Protein AF-A0A920HIW0-F1 (afdb_monomer_lite)

Secondary structure (DSSP, 8-state):
---TT-EEE-S--SS---SEEEEEE--SS-TT--EEEE-SSPP-TTS--EEEEEEEESSTT-EEEEEEEESSPTT----EEEEEEE---SSEEEEEEEE-TTS---TT--EEEEEEEESTTS---SSGGGEEEEEEEEE-

Foldseek 3Di:
DDAQPDWDADPDCVVPPDRTWGKDFFAFDALQDKDKDFAPAFDPCVPFQKKKKKKFAQDFFKKKKKWWWFPDDPPPTDWIWIFIWTGHDHRDIDIIMTGRVVTDGDPPGRGGMIIIDTNRNGHGHRDSNRMMIIDDTDGD

Sequence (140 aa):
MVESRRKFDNPDKNGNSSDKVLKLVKDAGQTWGGHKLTYTDVYDMSKEGKLRLKIWSPRAGLKLTAKFENDVPWPGVKGTAEVIGTTTKASEWEEMVLDFSEVVFEAGNNWTNLVLFIDNGTMGDGSSNFTVYLDDIVQF

Structure (mmCIF, N/CA/C/O backbone):
data_AF-A0A920HIW0-F1
#
_entry.id   AF-A0A920HIW0-F1
#
loop_
_atom_site.group_PDB
_atom_site.id
_atom_site.type_symbol
_atom_site.label_atom_id
_atom_site.label_alt_id
_atom_site.label_comp_id
_atom_site.label_asym_id
_atom_site.label_entity_id
_atom_site.label_seq_id
_atom_site.pdbx_PDB_ins_code
_atom_site.Cartn_x
_atom_site.Cartn_y
_atom_site.Cartn_z
_atom_site.occupancy
_atom_site.B_iso_or_equiv
_atom_site.auth_seq_id
_atom_site.auth_comp_id
_atom_site.auth_asym_id
_atom_site.auth_atom_id
_atom_site.pdbx_PDB_model_num
ATOM 1 N N . MET A 1 1 ? 3.935 -16.789 -4.907 1.00 34.84 1 MET A N 1
ATOM 2 C CA . MET A 1 1 ? 3.472 -15.385 -4.882 1.00 34.84 1 MET A CA 1
ATOM 3 C C . MET A 1 1 ? 1.976 -15.407 -5.114 1.00 34.84 1 MET A C 1
ATOM 5 O O . MET A 1 1 ? 1.559 -15.990 -6.103 1.00 34.84 1 MET A O 1
ATOM 9 N N . VAL A 1 2 ? 1.181 -14.901 -4.174 1.00 32.12 2 VAL A N 1
ATOM 10 C CA . VAL A 1 2 ? -0.283 -14.907 -4.291 1.00 32.12 2 VAL A CA 1
ATOM 11 C C . VAL A 1 2 ? -0.685 -13.831 -5.297 1.00 32.12 2 VAL A C 1
ATOM 13 O O . VAL A 1 2 ? -0.334 -12.667 -5.119 1.00 32.12 2 VAL A O 1
ATOM 16 N N . GLU A 1 3 ? -1.372 -14.228 -6.367 1.00 39.00 3 GLU A N 1
ATOM 17 C CA . GLU A 1 3 ? -1.980 -13.315 -7.334 1.00 39.00 3 GLU A CA 1
ATOM 18 C C . GLU A 1 3 ? -2.981 -12.405 -6.613 1.00 39.00 3 GLU A C 1
ATOM 20 O O . GLU A 1 3 ? -4.018 -12.829 -6.104 1.00 39.00 3 GLU A O 1
ATOM 25 N N . SER A 1 4 ? -2.659 -11.124 -6.548 1.00 51.88 4 SER A N 1
ATOM 26 C CA . SER A 1 4 ? -3.340 -10.102 -5.753 1.00 51.88 4 SER A CA 1
ATOM 27 C C . SER A 1 4 ? -4.622 -9.549 -6.389 1.00 51.88 4 SER A C 1
ATOM 29 O O . SER A 1 4 ? -5.081 -8.464 -6.046 1.00 51.88 4 SER A O 1
ATOM 31 N N . ARG A 1 5 ? -5.264 -10.307 -7.286 1.00 57.09 5 ARG A N 1
ATOM 32 C CA . ARG A 1 5 ? -6.546 -9.910 -7.901 1.00 57.09 5 ARG A CA 1
ATOM 33 C C . ARG A 1 5 ? -7.773 -10.281 -7.063 1.00 57.09 5 ARG A C 1
ATOM 35 O O . ARG A 1 5 ? -8.896 -9.962 -7.451 1.00 57.09 5 ARG A O 1
ATOM 42 N N . ARG A 1 6 ? -7.603 -10.955 -5.920 1.00 69.94 6 ARG A N 1
ATOM 43 C CA . ARG A 1 6 ? -8.731 -11.349 -5.067 1.00 69.94 6 ARG A CA 1
ATOM 44 C C . ARG A 1 6 ? -9.192 -10.169 -4.210 1.00 69.94 6 ARG A C 1
ATOM 46 O O . ARG A 1 6 ? -8.523 -9.801 -3.249 1.00 69.94 6 ARG A O 1
ATOM 53 N N . LYS A 1 7 ? -10.355 -9.608 -4.548 1.00 82.69 7 LYS A N 1
ATOM 54 C CA . LYS A 1 7 ? -11.063 -8.657 -3.682 1.00 82.69 7 LYS A CA 1
ATOM 55 C C . LYS A 1 7 ? -11.902 -9.398 -2.630 1.00 82.69 7 LYS A C 1
ATOM 57 O O . LYS A 1 7 ? -12.449 -10.467 -2.905 1.00 82.69 7 LYS A O 1
ATOM 62 N N . PHE A 1 8 ? -12.007 -8.822 -1.439 1.00 93.25 8 PHE A N 1
ATOM 63 C CA . PHE A 1 8 ? -12.746 -9.333 -0.280 1.00 93.25 8 PHE A CA 1
ATOM 64 C C . PHE A 1 8 ? -13.863 -8.365 0.099 1.00 93.25 8 PHE A C 1
ATOM 66 O O . PHE A 1 8 ? -13.799 -7.205 -0.291 1.00 93.25 8 PHE A O 1
ATOM 73 N N . ASP A 1 9 ? -14.878 -8.827 0.833 1.00 96.81 9 ASP A N 1
ATOM 74 C CA . ASP A 1 9 ? -15.889 -7.924 1.397 1.00 96.81 9 ASP A CA 1
ATOM 75 C C . ASP A 1 9 ? -15.232 -6.827 2.228 1.00 96.81 9 ASP A C 1
ATOM 77 O O . ASP A 1 9 ? -14.324 -7.097 3.019 1.00 96.81 9 ASP A O 1
ATOM 81 N N . ASN A 1 10 ? -15.682 -5.594 2.014 1.00 97.06 10 ASN A N 1
ATOM 82 C CA . ASN A 1 10 ? -15.228 -4.459 2.793 1.00 97.06 10 ASN A CA 1
ATOM 83 C C . ASN A 1 10 ? -15.624 -4.654 4.268 1.00 97.06 10 ASN A C 1
ATOM 85 O O . ASN A 1 10 ? -16.822 -4.754 4.552 1.00 97.06 10 ASN A O 1
ATOM 89 N N . PRO A 1 11 ? -14.655 -4.726 5.202 1.00 95.62 11 PRO A N 1
ATOM 90 C CA . PRO A 1 11 ? -14.947 -4.952 6.616 1.00 95.62 11 PRO A CA 1
ATOM 91 C C . PRO A 1 11 ? -15.640 -3.759 7.282 1.00 95.62 11 PRO A C 1
ATOM 93 O O . PRO A 1 11 ? -16.267 -3.934 8.323 1.00 95.62 11 PRO A O 1
ATOM 96 N N . ASP A 1 12 ? -15.524 -2.563 6.702 1.00 97.38 12 ASP A N 1
ATOM 97 C CA . ASP A 1 12 ? -16.057 -1.332 7.269 1.00 97.38 12 ASP A CA 1
ATOM 98 C C . ASP A 1 12 ? -16.449 -0.362 6.153 1.00 97.38 12 ASP A C 1
ATOM 100 O O . ASP A 1 12 ? -15.604 0.131 5.410 1.00 97.38 12 ASP A O 1
ATOM 104 N N . LYS A 1 13 ? -17.744 -0.070 6.024 1.00 97.00 13 LYS A N 1
ATOM 105 C CA . LYS A 1 13 ? -18.238 0.849 4.989 1.00 97.00 13 LYS A CA 1
ATOM 106 C C . LYS A 1 13 ? -18.214 2.324 5.400 1.00 97.00 13 LYS A C 1
ATOM 108 O O . LYS A 1 13 ? -18.606 3.186 4.612 1.00 97.00 13 LYS A O 1
ATOM 113 N N . ASN A 1 14 ? -17.756 2.638 6.611 1.00 96.69 14 ASN A N 1
ATOM 114 C CA . ASN A 1 14 ? -17.624 4.014 7.073 1.00 96.69 14 ASN A CA 1
ATOM 115 C C . ASN A 1 14 ? -16.325 4.619 6.525 1.00 96.69 14 ASN A C 1
ATOM 117 O O . ASN A 1 14 ? -15.234 4.127 6.786 1.00 96.69 14 ASN A O 1
ATOM 121 N N . GLY A 1 15 ? -16.425 5.682 5.725 1.00 94.25 15 GLY A N 1
ATOM 122 C CA . GLY A 1 15 ? -15.263 6.314 5.080 1.00 94.25 15 GLY A CA 1
ATOM 123 C C . GLY A 1 15 ? -14.809 5.650 3.771 1.00 94.25 15 GLY A C 1
ATOM 124 O O . GLY A 1 15 ? -14.136 6.299 2.970 1.00 94.25 15 GLY A O 1
ATOM 125 N N . ASN A 1 16 ? -15.248 4.420 3.483 1.00 97.44 16 ASN A N 1
ATOM 126 C CA . ASN A 1 16 ? -15.134 3.804 2.162 1.00 97.44 16 ASN A CA 1
ATOM 127 C C . ASN A 1 16 ? -16.379 2.966 1.829 1.00 97.44 16 ASN A C 1
ATOM 129 O O . ASN A 1 16 ? -16.580 1.90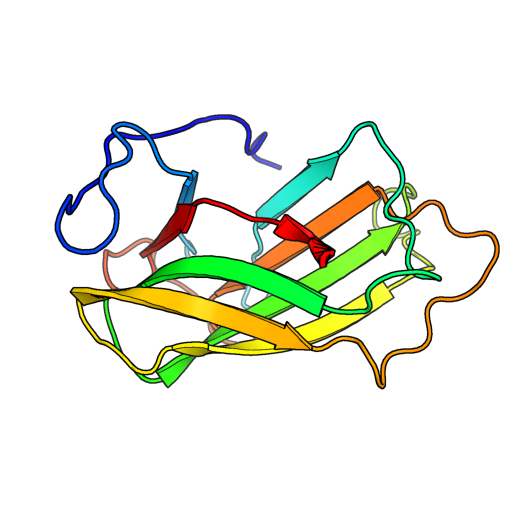7 2.409 1.00 97.44 16 ASN A O 1
ATOM 133 N N . SER A 1 17 ? -17.210 3.408 0.884 1.00 97.38 17 SER A N 1
ATOM 134 C CA . SER A 1 17 ? -18.491 2.758 0.568 1.00 97.38 17 SER A CA 1
ATOM 135 C C . SER A 1 17 ? -18.390 1.547 -0.367 1.00 97.38 17 SER A C 1
ATOM 137 O O . SER A 1 17 ? -19.405 0.881 -0.585 1.00 97.38 17 SER A O 1
ATOM 139 N N . SER A 1 18 ? -17.205 1.243 -0.907 1.00 97.19 18 SER A N 1
ATOM 140 C CA . SER A 1 18 ? -16.986 0.094 -1.790 1.00 97.19 18 SER A CA 1
ATOM 141 C C . SER A 1 18 ? -17.440 -1.219 -1.152 1.00 97.19 18 SER A C 1
ATOM 143 O O . SER A 1 18 ? -17.218 -1.466 0.033 1.00 97.19 18 SER A O 1
ATOM 145 N N . ASP A 1 19 ? -18.037 -2.103 -1.952 1.00 96.88 19 ASP A N 1
ATOM 146 C CA . ASP A 1 19 ? -18.428 -3.443 -1.496 1.00 96.88 19 ASP A CA 1
ATOM 147 C C . ASP A 1 19 ? -17.226 -4.370 -1.322 1.00 96.88 19 ASP A C 1
ATOM 149 O O . ASP A 1 19 ? -17.231 -5.253 -0.464 1.00 96.88 19 ASP A O 1
ATOM 153 N N . LYS A 1 20 ? -16.207 -4.190 -2.168 1.00 95.62 20 LYS A N 1
ATOM 154 C CA . LYS A 1 20 ? -15.072 -5.097 -2.287 1.00 95.62 20 LYS A CA 1
ATOM 155 C C . LYS A 1 20 ? -13.754 -4.336 -2.277 1.00 95.62 20 LYS A C 1
ATOM 157 O O . LYS A 1 20 ? -13.580 -3.419 -3.071 1.00 95.62 20 LYS A O 1
ATOM 162 N N . VAL A 1 21 ? -12.811 -4.794 -1.462 1.00 97.00 21 VAL A N 1
ATOM 163 C CA . VAL A 1 21 ? -11.502 -4.162 -1.229 1.00 97.00 21 VAL A CA 1
ATOM 164 C C . VAL A 1 21 ? -10.369 -5.180 -1.354 1.00 97.00 21 VAL A C 1
ATOM 166 O O . VAL A 1 21 ? -10.592 -6.393 -1.287 1.00 97.00 21 VAL A O 1
ATOM 169 N N . LEU A 1 22 ? -9.137 -4.713 -1.543 1.00 95.31 22 LEU A N 1
ATOM 170 C CA . LEU A 1 22 ? -7.953 -5.564 -1.455 1.00 95.31 22 LEU A CA 1
ATOM 171 C C . LEU A 1 22 ? -7.649 -5.851 0.020 1.00 95.31 22 LEU A C 1
ATOM 173 O O . LEU A 1 22 ? -7.686 -4.943 0.842 1.00 95.31 22 LEU A O 1
ATOM 177 N N . LYS A 1 23 ? -7.318 -7.101 0.355 1.00 96.00 23 LYS A N 1
ATOM 178 C CA . LYS A 1 23 ? -6.877 -7.498 1.698 1.00 96.00 23 LYS A CA 1
ATOM 179 C C . LYS A 1 23 ? -5.416 -7.917 1.654 1.00 96.00 23 LYS A C 1
ATOM 181 O O . LYS A 1 23 ? -5.061 -8.815 0.890 1.00 96.00 23 LYS A O 1
ATOM 186 N N . LEU A 1 24 ? -4.602 -7.310 2.505 1.00 96.44 24 LEU A N 1
ATOM 187 C CA . LEU A 1 24 ? -3.209 -7.677 2.716 1.00 96.44 24 LEU A CA 1
ATOM 188 C C . LEU A 1 24 ? -3.062 -8.281 4.112 1.00 96.44 24 LEU A C 1
ATOM 190 O O . LEU A 1 2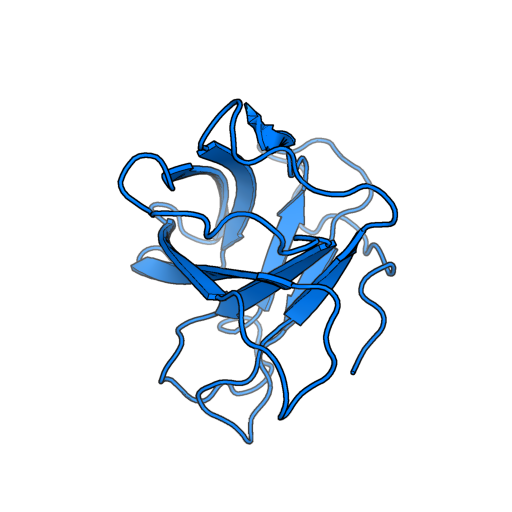4 ? -3.570 -7.719 5.078 1.00 96.44 24 LEU A O 1
ATOM 194 N N . VAL A 1 25 ? -2.385 -9.422 4.212 1.00 97.12 25 VAL A N 1
ATOM 195 C CA . VAL A 1 25 ? -2.118 -10.127 5.474 1.00 97.12 25 VAL A CA 1
ATOM 196 C C . VAL A 1 25 ? -0.639 -10.474 5.520 1.00 97.12 25 VAL A C 1
ATOM 198 O O . VAL A 1 25 ? -0.166 -11.223 4.666 1.00 97.12 25 VAL A O 1
ATOM 201 N N . LYS A 1 26 ? 0.093 -9.942 6.501 1.00 97.50 26 LYS A N 1
ATOM 202 C CA . LYS A 1 26 ? 1.493 -10.312 6.704 1.00 97.50 26 LYS A CA 1
ATOM 203 C C . LYS A 1 26 ? 1.592 -11.485 7.670 1.00 97.50 26 LYS A C 1
ATOM 205 O O . LYS A 1 26 ? 1.410 -11.333 8.878 1.00 97.50 26 LYS A O 1
ATOM 210 N N . ASP A 1 27 ? 1.909 -12.641 7.110 1.00 96.62 27 ASP A N 1
ATOM 211 C CA . ASP A 1 27 ? 2.154 -13.870 7.857 1.00 96.62 27 ASP A CA 1
ATOM 212 C C . ASP A 1 27 ? 3.569 -13.906 8.463 1.00 96.62 27 ASP A C 1
ATOM 214 O O . ASP A 1 27 ? 4.439 -13.081 8.155 1.00 96.62 27 ASP A O 1
ATOM 218 N N . ALA A 1 28 ? 3.804 -14.892 9.327 1.00 96.19 28 ALA A N 1
ATOM 219 C CA . ALA A 1 28 ? 5.133 -15.194 9.847 1.00 96.19 28 ALA A CA 1
ATOM 220 C C . ALA A 1 28 ? 6.079 -15.728 8.755 1.00 96.19 28 ALA A C 1
ATOM 222 O O . ALA A 1 28 ? 5.654 -16.212 7.705 1.00 96.19 28 ALA A O 1
ATOM 223 N N . GLY A 1 29 ? 7.386 -15.670 9.022 1.00 95.38 29 GLY A N 1
ATOM 224 C CA . GLY A 1 29 ? 8.428 -16.173 8.125 1.00 95.38 29 GLY A CA 1
ATOM 225 C C . GLY A 1 29 ? 9.467 -15.107 7.810 1.00 95.38 29 GLY A C 1
ATOM 226 O O . GLY A 1 29 ? 10.485 -15.026 8.489 1.00 95.38 29 GLY A O 1
ATOM 227 N N . GLN A 1 30 ? 9.223 -14.294 6.780 1.00 94.75 30 GLN A N 1
ATOM 228 C CA . GLN A 1 30 ? 10.171 -13.266 6.339 1.00 94.75 30 GLN A CA 1
ATOM 229 C C . GLN A 1 30 ? 9.783 -11.880 6.861 1.00 94.75 30 GLN A C 1
ATOM 231 O O . GLN A 1 30 ? 8.651 -11.429 6.676 1.00 94.75 30 GLN A O 1
ATOM 236 N N . THR A 1 31 ? 10.740 -11.152 7.440 1.00 96.94 31 THR A N 1
ATOM 237 C CA . THR A 1 31 ? 10.533 -9.759 7.885 1.00 96.94 31 THR A CA 1
ATOM 238 C C . THR A 1 31 ? 10.306 -8.797 6.711 1.00 96.94 31 THR A C 1
ATOM 240 O O . THR A 1 31 ? 9.668 -7.755 6.869 1.00 96.94 31 THR A O 1
ATOM 243 N N . TRP A 1 32 ? 10.739 -9.194 5.513 1.00 94.12 32 TRP A N 1
ATOM 244 C CA . TRP A 1 32 ? 10.493 -8.535 4.227 1.00 94.12 32 TRP A CA 1
ATOM 245 C C . TRP A 1 32 ? 9.384 -9.212 3.401 1.00 94.12 32 TRP A C 1
ATOM 247 O O . TRP A 1 32 ? 9.336 -9.073 2.181 1.00 94.12 32 TRP A O 1
ATOM 257 N N . GLY A 1 33 ? 8.495 -9.990 4.028 1.00 93.00 33 GLY A N 1
ATOM 258 C CA . GLY A 1 33 ? 7.310 -10.524 3.351 1.00 93.00 33 GLY A CA 1
ATOM 259 C C . GLY A 1 33 ? 6.401 -9.389 2.865 1.00 93.00 33 GLY A C 1
ATOM 260 O O . GLY A 1 33 ? 6.011 -8.535 3.661 1.00 93.00 33 GLY A O 1
ATOM 261 N N . GLY A 1 34 ? 6.083 -9.376 1.568 1.00 93.31 34 GLY A N 1
ATOM 262 C CA . GLY A 1 34 ? 5.291 -8.325 0.928 1.00 93.31 34 GLY A CA 1
ATOM 263 C C . GLY A 1 34 ? 4.261 -8.853 -0.069 1.00 93.31 34 GLY A C 1
ATOM 264 O O . GLY A 1 34 ? 4.189 -10.048 -0.367 1.00 93.31 34 GLY A O 1
ATOM 265 N N . HIS A 1 35 ? 3.469 -7.929 -0.602 1.00 94.19 35 HIS A N 1
ATOM 266 C CA . HIS A 1 35 ? 2.361 -8.186 -1.513 1.00 94.19 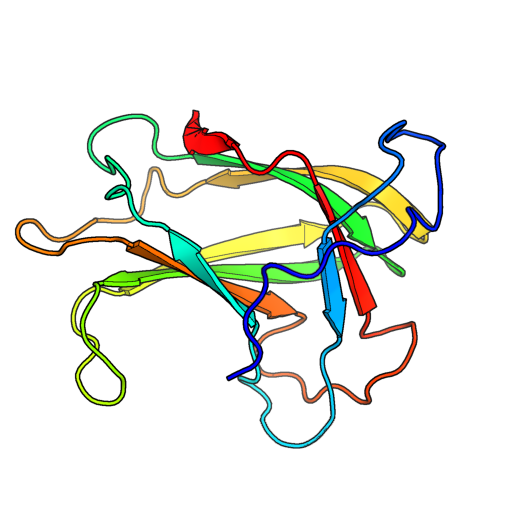35 HIS A CA 1
ATOM 267 C C . HIS A 1 35 ? 2.626 -7.511 -2.849 1.00 94.19 35 HIS A C 1
ATOM 269 O O . HIS A 1 35 ? 2.738 -6.292 -2.908 1.00 94.19 35 HIS A O 1
ATOM 275 N N . LYS A 1 36 ? 2.712 -8.291 -3.927 1.00 91.75 36 LYS A N 1
ATOM 276 C CA . LYS A 1 36 ? 2.978 -7.755 -5.262 1.00 91.75 36 LYS A CA 1
ATOM 277 C C . LYS A 1 36 ? 1.685 -7.568 -6.047 1.00 91.75 36 LYS A C 1
ATOM 279 O O . LYS A 1 36 ? 0.934 -8.524 -6.243 1.00 91.75 36 LYS A O 1
ATOM 284 N N . LEU A 1 37 ? 1.457 -6.352 -6.522 1.00 89.75 37 LEU A N 1
ATOM 285 C CA . LEU A 1 37 ? 0.469 -6.004 -7.535 1.00 89.75 37 LEU A CA 1
ATOM 286 C C . LEU A 1 37 ? 1.206 -5.850 -8.867 1.00 89.75 37 LEU A C 1
ATOM 288 O O . LEU A 1 37 ? 2.112 -5.028 -8.966 1.00 89.75 37 LEU A O 1
ATOM 292 N N . THR A 1 38 ? 0.842 -6.645 -9.872 1.00 89.81 38 THR A N 1
ATOM 293 C CA . THR A 1 38 ? 1.423 -6.550 -11.220 1.00 89.81 38 THR A CA 1
ATOM 294 C C . THR A 1 38 ? 0.379 -5.992 -12.176 1.00 89.81 38 THR A C 1
ATOM 296 O O . THR A 1 38 ? -0.701 -6.574 -12.335 1.00 89.81 38 THR A O 1
ATOM 299 N N . TYR A 1 39 ? 0.717 -4.876 -12.806 1.00 84.88 39 TYR A N 1
ATOM 300 C CA . TYR A 1 39 ? -0.114 -4.161 -13.763 1.00 84.88 39 TYR A CA 1
ATOM 301 C C . TYR A 1 39 ? 0.308 -4.517 -15.186 1.00 84.88 39 TYR A C 1
ATOM 303 O O . TYR A 1 39 ? 1.454 -4.885 -15.438 1.00 84.88 39 TYR A O 1
ATOM 311 N N . THR A 1 40 ? -0.646 -4.476 -16.113 1.00 85.31 40 THR A N 1
ATOM 312 C CA . THR A 1 40 ? -0.363 -4.683 -17.540 1.00 85.31 40 THR A CA 1
ATOM 313 C C . THR A 1 40 ? 0.260 -3.448 -18.165 1.00 85.31 40 THR A C 1
ATOM 315 O O . THR A 1 40 ? 1.119 -3.569 -19.033 1.00 85.31 40 THR A O 1
ATOM 318 N N . ASP A 1 41 ? -0.167 -2.279 -17.699 1.00 84.25 41 ASP A N 1
ATOM 319 C CA . ASP A 1 41 ? 0.315 -0.998 -18.182 1.00 84.25 41 ASP A CA 1
ATOM 320 C C . ASP A 1 41 ? 1.546 -0.581 -17.374 1.00 84.25 41 ASP A C 1
ATOM 322 O O . ASP A 1 41 ? 1.646 -0.848 -16.172 1.00 84.25 41 ASP A O 1
ATOM 326 N N . VAL A 1 42 ? 2.499 0.054 -18.054 1.00 84.75 42 VAL A N 1
ATOM 327 C CA . VAL A 1 42 ? 3.694 0.610 -17.418 1.00 84.75 42 VAL A CA 1
ATOM 328 C C . VAL A 1 42 ? 3.299 1.890 -16.693 1.00 84.75 42 VAL A C 1
ATOM 330 O O . VAL A 1 42 ? 2.656 2.759 -17.281 1.00 84.75 42 VAL A O 1
ATOM 333 N N . TYR A 1 43 ? 3.711 2.018 -15.435 1.00 79.69 43 TYR A N 1
ATOM 334 C CA . TYR A 1 43 ? 3.571 3.267 -14.701 1.00 79.69 43 TYR A CA 1
ATOM 335 C C . TYR A 1 43 ? 4.409 4.361 -15.364 1.00 79.69 43 TYR A C 1
ATOM 337 O O . TYR A 1 43 ? 5.627 4.227 -15.521 1.00 79.69 43 TYR A O 1
ATOM 345 N N . ASP A 1 44 ? 3.754 5.452 -15.756 1.00 75.25 44 ASP A N 1
ATOM 346 C CA . ASP A 1 44 ? 4.441 6.635 -16.257 1.00 75.25 44 ASP A CA 1
ATOM 347 C C . ASP A 1 44 ? 4.986 7.412 -15.062 1.00 75.25 44 ASP A C 1
ATOM 349 O O . ASP A 1 44 ? 4.285 8.213 -14.463 1.00 75.25 44 ASP A O 1
ATOM 353 N N . MET A 1 45 ? 6.240 7.156 -14.699 1.00 72.00 45 MET A N 1
ATOM 354 C CA . MET A 1 45 ? 6.904 7.826 -13.576 1.00 72.00 45 MET A CA 1
ATOM 355 C C . MET A 1 45 ? 7.422 9.229 -13.933 1.00 72.00 45 MET A C 1
ATOM 357 O O . MET A 1 45 ? 7.961 9.926 -13.077 1.00 72.00 45 MET A O 1
ATOM 361 N N . SER A 1 46 ? 7.302 9.640 -15.204 1.00 69.75 46 SER A N 1
ATOM 362 C CA . SER A 1 46 ? 7.640 10.998 -15.655 1.00 69.75 46 SER A CA 1
ATOM 363 C C . SER A 1 46 ? 6.503 11.990 -15.413 1.00 69.75 46 SER A C 1
ATOM 365 O O . SER A 1 46 ? 6.716 13.204 -15.405 1.00 69.75 46 SER A O 1
ATOM 367 N N . LYS A 1 47 ? 5.298 11.464 -15.193 1.00 59.22 47 LYS A N 1
ATOM 368 C CA . LYS A 1 47 ? 4.119 12.198 -14.763 1.00 59.22 47 LYS A CA 1
ATOM 369 C C . LYS A 1 47 ? 3.825 11.778 -13.334 1.00 59.22 47 LYS A C 1
ATOM 371 O O . LYS A 1 47 ? 3.931 10.604 -13.013 1.00 59.22 47 LYS A O 1
ATOM 376 N N . GLU A 1 48 ? 3.427 12.731 -12.495 1.00 67.00 48 GLU A N 1
ATOM 377 C CA . GLU A 1 48 ? 2.590 12.383 -11.342 1.00 67.00 48 GLU A CA 1
ATOM 378 C C . GLU A 1 48 ? 3.286 11.402 -10.368 1.00 67.00 48 GLU A C 1
ATOM 380 O O . GLU A 1 48 ? 3.003 10.205 -10.278 1.00 67.00 48 GLU A O 1
ATOM 385 N N . GLY A 1 49 ? 4.295 11.935 -9.664 1.00 82.19 49 GLY A N 1
ATOM 386 C CA . GLY A 1 49 ? 5.166 11.221 -8.723 1.00 82.19 49 GLY A CA 1
ATOM 387 C C . GLY A 1 49 ? 4.502 10.880 -7.390 1.00 82.19 49 GLY A C 1
ATOM 388 O O . GLY A 1 49 ? 5.181 10.838 -6.367 1.00 82.19 49 GLY A O 1
ATOM 389 N N . LYS A 1 50 ? 3.180 10.695 -7.361 1.00 90.69 50 LYS A N 1
ATOM 390 C CA . LYS A 1 50 ? 2.437 10.360 -6.148 1.00 90.69 50 LYS A CA 1
ATOM 391 C C . LYS A 1 50 ? 1.433 9.251 -6.421 1.00 90.69 50 LYS A C 1
ATOM 393 O O . LYS A 1 50 ? 0.811 9.170 -7.476 1.00 90.69 50 LYS A O 1
ATOM 398 N N . LEU A 1 51 ? 1.252 8.398 -5.421 1.00 91.44 51 LEU A N 1
ATOM 399 C CA . LEU A 1 51 ? 0.126 7.475 -5.354 1.00 91.44 51 LEU A CA 1
ATOM 400 C C . LEU A 1 51 ? -0.793 7.927 -4.228 1.00 91.44 51 LEU A C 1
ATOM 402 O O . LEU A 1 51 ? -0.335 8.143 -3.108 1.00 91.44 51 LEU A O 1
ATOM 406 N N . ARG A 1 52 ? -2.090 8.018 -4.500 1.00 94.38 52 ARG A N 1
ATOM 407 C CA . ARG A 1 52 ? -3.121 8.058 -3.461 1.00 94.38 52 ARG A CA 1
ATOM 408 C C . ARG A 1 52 ? -3.772 6.689 -3.345 1.00 94.38 52 ARG A C 1
ATOM 410 O O . ARG A 1 52 ? -3.930 5.987 -4.342 1.00 94.38 52 ARG A O 1
ATOM 417 N N . LEU A 1 53 ? -4.153 6.317 -2.134 1.00 96.56 53 LEU A N 1
ATOM 418 C CA . LEU A 1 53 ? -4.945 5.125 -1.860 1.00 96.56 53 LEU A CA 1
ATOM 419 C C . LEU A 1 53 ? -5.811 5.348 -0.627 1.00 96.56 53 LEU A C 1
ATOM 421 O O . LEU A 1 53 ? -5.475 6.159 0.235 1.00 96.56 53 LEU A O 1
ATOM 425 N N . LYS A 1 54 ? -6.892 4.583 -0.508 1.00 98.31 54 LYS A N 1
ATOM 426 C CA . LYS A 1 54 ? -7.584 4.408 0.767 1.00 98.31 54 LYS A CA 1
ATOM 427 C C . LYS A 1 54 ? -6.993 3.212 1.493 1.00 98.31 54 LYS A C 1
ATOM 429 O O . LYS A 1 54 ? -6.838 2.146 0.898 1.00 98.31 54 LYS A O 1
ATOM 434 N N . ILE A 1 55 ? -6.705 3.374 2.778 1.00 98.56 55 ILE A N 1
ATOM 435 C CA . ILE A 1 55 ? -6.232 2.306 3.657 1.00 98.56 55 ILE A CA 1
ATOM 436 C C . ILE A 1 55 ? -7.092 2.228 4.910 1.00 98.56 55 ILE A C 1
ATOM 438 O O . ILE A 1 55 ? -7.314 3.228 5.584 1.00 98.56 55 ILE A O 1
ATOM 442 N N . TRP A 1 56 ? -7.554 1.021 5.226 1.00 98.62 56 TRP A N 1
ATOM 443 C CA . TRP A 1 56 ? -8.049 0.673 6.551 1.00 98.62 56 TRP A CA 1
ATOM 444 C C . TRP A 1 56 ? -6.940 -0.043 7.305 1.00 98.62 56 TRP A C 1
ATOM 446 O O . TRP A 1 56 ? -6.377 -1.027 6.808 1.00 98.62 56 TRP A O 1
ATOM 456 N N . SER A 1 57 ? -6.648 0.428 8.512 1.00 98.44 57 SER A N 1
ATOM 457 C CA . SER A 1 57 ? -5.589 -0.124 9.352 1.00 98.44 57 SER A CA 1
ATOM 458 C C . SER A 1 57 ? -6.108 -0.473 10.742 1.00 98.44 57 SER A C 1
ATOM 460 O O . SER A 1 57 ? -6.849 0.319 11.316 1.00 98.44 57 SER A O 1
ATOM 462 N N . PRO A 1 58 ? -5.670 -1.587 11.355 1.00 98.31 58 PRO A N 1
ATOM 463 C CA . PRO A 1 58 ? -6.038 -1.935 12.727 1.00 98.31 58 PRO A CA 1
ATOM 464 C C . PRO A 1 58 ? -5.437 -0.964 13.755 1.00 98.31 58 PRO A C 1
ATOM 466 O O . PRO A 1 58 ? -5.939 -0.868 14.873 1.00 98.31 58 PRO A O 1
ATOM 469 N N . ARG A 1 59 ? -4.373 -0.231 13.389 1.00 98.31 59 ARG A N 1
ATOM 470 C CA . ARG A 1 59 ? -3.669 0.713 14.268 1.00 98.31 59 ARG A CA 1
ATOM 471 C C . ARG A 1 59 ? -3.149 1.945 13.527 1.00 98.31 59 ARG A C 1
ATOM 473 O O . ARG A 1 59 ? -2.781 1.864 12.352 1.00 98.31 59 ARG A O 1
ATOM 480 N N . ALA A 1 60 ? -3.022 3.045 14.261 1.00 98.62 60 ALA A N 1
ATOM 481 C CA . ALA A 1 60 ? -2.183 4.168 13.861 1.00 98.62 60 ALA A CA 1
ATOM 482 C C . ALA A 1 60 ? -0.6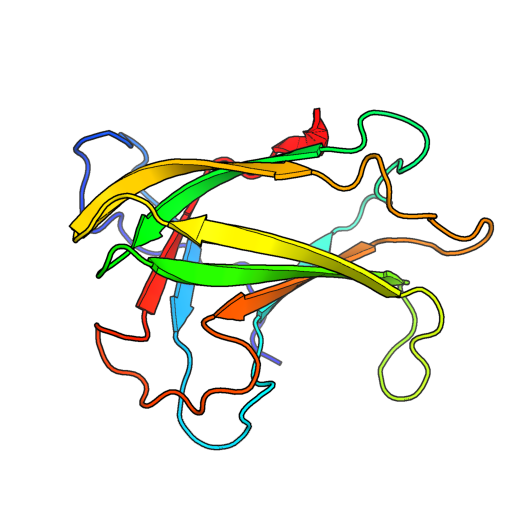97 3.795 14.017 1.00 98.62 60 ALA A C 1
ATOM 484 O O . ALA A 1 60 ? -0.343 2.935 14.829 1.00 98.62 60 ALA A O 1
ATOM 485 N N . GLY A 1 61 ? 0.176 4.437 13.246 1.00 98.50 61 GLY A N 1
ATOM 486 C CA . GLY A 1 61 ? 1.618 4.199 13.262 1.00 98.50 61 GLY A CA 1
ATOM 487 C C . GLY A 1 61 ? 2.083 2.973 12.469 1.00 98.50 61 GLY A C 1
ATOM 488 O O . GLY A 1 61 ? 3.277 2.678 12.485 1.00 98.50 61 GLY A O 1
ATOM 489 N N . LEU A 1 62 ? 1.182 2.265 11.774 1.00 98.56 62 LEU A N 1
ATOM 490 C CA . LEU A 1 62 ? 1.553 1.180 10.861 1.00 98.56 62 LEU A CA 1
ATOM 491 C C . LEU A 1 62 ? 2.266 1.779 9.651 1.00 98.56 62 LEU A C 1
ATOM 493 O O . LEU A 1 62 ? 1.765 2.720 9.032 1.00 98.56 62 LEU A O 1
ATOM 497 N N . LYS A 1 63 ? 3.426 1.222 9.302 1.00 98.75 63 LYS A N 1
ATOM 498 C CA . LYS A 1 63 ? 4.211 1.658 8.148 1.00 98.75 63 LYS A CA 1
ATOM 499 C C . LYS A 1 63 ? 3.860 0.808 6.938 1.00 98.75 63 LYS A C 1
ATOM 501 O O . LYS A 1 63 ? 4.036 -0.409 6.959 1.00 98.75 63 LYS A O 1
ATOM 506 N N . LEU A 1 64 ? 3.394 1.450 5.874 1.00 98.62 64 LEU A N 1
ATOM 507 C CA . LEU A 1 64 ? 3.217 0.827 4.571 1.00 98.62 64 LEU A CA 1
ATOM 508 C C . LEU A 1 64 ? 4.375 1.260 3.672 1.00 98.62 64 LEU A C 1
ATOM 510 O O . LEU A 1 64 ? 4.408 2.397 3.203 1.00 98.62 64 LEU A O 1
ATOM 514 N N . THR A 1 65 ? 5.327 0.361 3.433 1.00 98.44 65 THR A N 1
ATOM 515 C CA . THR A 1 65 ? 6.345 0.586 2.401 1.00 98.44 65 THR A CA 1
ATOM 516 C C . THR A 1 65 ? 5.738 0.241 1.052 1.00 98.44 65 THR A C 1
ATOM 518 O O . THR A 1 65 ? 5.265 -0.879 0.856 1.00 98.44 65 THR A O 1
ATOM 521 N N . ALA A 1 66 ? 5.774 1.189 0.125 1.00 96.50 66 ALA A N 1
ATOM 522 C CA . ALA A 1 66 ? 5.404 0.983 -1.262 1.00 96.50 66 ALA A CA 1
ATOM 523 C C . ALA A 1 66 ? 6.659 1.030 -2.117 1.00 96.50 66 ALA A C 1
ATOM 525 O O . ALA A 1 66 ? 7.399 2.010 -2.074 1.00 96.50 66 ALA A O 1
ATOM 526 N N . LYS A 1 67 ? 6.891 -0.035 -2.878 1.00 94.75 67 LYS A N 1
ATOM 527 C CA . LYS A 1 67 ? 8.067 -0.205 -3.717 1.00 94.75 67 LYS A CA 1
ATOM 528 C C . LYS A 1 67 ? 7.652 -0.510 -5.144 1.00 94.75 67 LYS A C 1
ATOM 530 O O . LYS A 1 67 ? 7.036 -1.541 -5.402 1.00 94.75 67 LYS A O 1
ATOM 535 N N . PHE A 1 68 ? 8.025 0.354 -6.069 1.00 93.31 68 PHE A N 1
ATOM 536 C CA . PHE A 1 68 ? 7.985 0.033 -7.481 1.00 93.31 68 PHE A CA 1
ATOM 537 C C . PHE A 1 68 ? 9.158 -0.868 -7.850 1.00 93.31 68 PHE A C 1
ATOM 539 O O . PHE A 1 68 ? 10.294 -0.631 -7.437 1.00 93.31 68 PHE A O 1
ATOM 546 N N . GLU A 1 69 ? 8.871 -1.898 -8.639 1.00 93.38 69 GLU A N 1
ATOM 547 C CA . GLU A 1 69 ? 9.864 -2.766 -9.260 1.00 93.38 69 GLU A CA 1
ATOM 548 C C . GLU A 1 69 ? 9.610 -2.854 -10.766 1.00 93.38 69 GLU A C 1
ATOM 550 O O . GLU A 1 69 ? 8.467 -2.765 -11.239 1.00 93.38 69 GLU A O 1
ATOM 555 N N . ASN A 1 70 ? 10.686 -3.029 -11.529 1.00 91.94 70 ASN A N 1
ATOM 556 C CA . ASN A 1 70 ? 10.574 -3.294 -12.956 1.00 91.94 70 ASN A CA 1
ATOM 557 C C . ASN A 1 70 ? 9.955 -4.683 -13.235 1.00 91.94 70 ASN A C 1
ATOM 559 O O . ASN A 1 70 ? 9.684 -5.467 -12.325 1.00 91.94 70 ASN A O 1
ATOM 563 N N . ASP A 1 71 ? 9.715 -5.002 -14.503 1.00 90.50 71 ASP A N 1
ATOM 564 C CA . ASP A 1 71 ? 9.139 -6.270 -14.968 1.00 90.50 71 ASP A CA 1
ATOM 565 C C . ASP A 1 71 ? 10.108 -7.469 -14.907 1.00 90.50 71 ASP A C 1
ATOM 567 O O . ASP A 1 71 ? 9.752 -8.581 -15.306 1.00 90.50 71 ASP A O 1
ATOM 571 N N . VAL A 1 72 ? 11.316 -7.282 -14.367 1.00 90.19 72 VAL A N 1
ATOM 572 C CA . VAL A 1 72 ? 12.323 -8.340 -14.258 1.00 90.19 72 VAL A CA 1
ATOM 573 C C . VAL A 1 72 ? 12.048 -9.208 -13.023 1.00 90.19 72 VAL A C 1
ATOM 575 O O . VAL A 1 72 ? 11.926 -8.687 -11.916 1.00 90.19 72 VAL A O 1
ATOM 578 N N . PRO A 1 73 ? 11.984 -10.546 -13.150 1.00 84.50 73 PRO A N 1
ATOM 579 C CA . PRO A 1 73 ? 11.789 -11.421 -11.999 1.00 84.50 73 PRO A CA 1
ATOM 580 C C . PRO A 1 73 ? 12.956 -11.382 -11.001 1.00 84.50 73 PRO A C 1
ATOM 582 O O . PRO A 1 73 ? 14.127 -11.311 -11.379 1.00 84.50 73 PRO A O 1
ATOM 585 N N . TRP A 1 74 ? 12.646 -11.538 -9.712 1.00 82.06 74 TRP A N 1
ATOM 586 C CA . TRP A 1 74 ? 13.648 -11.791 -8.673 1.00 82.06 74 TRP A CA 1
ATOM 587 C C . TRP A 1 74 ? 14.465 -13.067 -8.983 1.00 82.06 74 TRP A C 1
ATOM 589 O O . TRP A 1 74 ? 13.874 -14.050 -9.442 1.00 82.06 74 TRP A O 1
ATOM 599 N N . PRO A 1 75 ? 15.791 -13.101 -8.722 1.00 85.44 75 PRO A N 1
ATOM 600 C CA . PRO A 1 75 ? 16.612 -12.082 -8.050 1.00 85.44 75 PRO A CA 1
ATOM 601 C C . PRO A 1 75 ? 17.183 -10.991 -8.971 1.00 85.44 75 PRO A C 1
ATOM 603 O O . PRO A 1 75 ? 18.054 -10.241 -8.548 1.00 85.44 75 PRO A O 1
ATOM 606 N N . GLY A 1 76 ? 16.725 -10.891 -10.221 1.00 86.19 76 GLY A N 1
ATOM 607 C CA . GLY A 1 76 ? 17.280 -9.983 -11.228 1.00 86.19 76 GLY A CA 1
ATOM 608 C C . GLY A 1 76 ? 16.672 -8.580 -11.271 1.00 86.19 76 GLY A C 1
ATOM 609 O O . GLY A 1 76 ? 16.990 -7.845 -12.203 1.00 86.19 76 GLY A O 1
ATOM 610 N N . VAL A 1 77 ? 15.798 -8.218 -10.324 1.00 87.81 77 VAL A N 1
ATOM 611 C CA . VAL A 1 77 ? 15.179 -6.882 -10.256 1.00 87.81 77 VAL A CA 1
ATOM 612 C C . VAL A 1 77 ? 16.285 -5.822 -10.240 1.00 87.81 77 VAL A C 1
ATOM 614 O O . VAL A 1 77 ? 17.188 -5.886 -9.407 1.00 87.81 77 VAL A O 1
ATOM 617 N N . LYS A 1 78 ? 16.222 -4.866 -11.172 1.00 82.44 78 LYS A N 1
ATOM 618 C CA . LYS A 1 78 ? 17.218 -3.782 -11.300 1.00 82.44 78 LYS A CA 1
ATOM 619 C C . LYS A 1 78 ? 16.633 -2.435 -10.913 1.00 82.44 78 LYS A C 1
ATOM 621 O O . LYS A 1 78 ? 17.205 -1.740 -10.085 1.00 82.44 78 LYS A O 1
ATOM 626 N N . GLY A 1 79 ? 15.475 -2.102 -11.478 1.00 83.12 79 GLY A N 1
ATOM 627 C CA . GLY A 1 79 ? 14.728 -0.918 -11.087 1.00 83.12 79 GLY A CA 1
ATOM 628 C C . GLY A 1 79 ? 14.003 -1.169 -9.771 1.00 83.12 79 GLY A C 1
ATOM 629 O O . GLY A 1 79 ? 13.099 -2.003 -9.726 1.00 83.12 79 GLY A O 1
ATOM 630 N N . THR A 1 80 ? 14.377 -0.431 -8.725 1.00 88.94 80 THR A N 1
ATOM 631 C CA . THR A 1 80 ? 13.630 -0.362 -7.465 1.00 88.94 80 THR A CA 1
ATOM 632 C C . THR A 1 80 ? 13.502 1.074 -6.981 1.00 88.94 80 THR A C 1
ATOM 634 O O . THR A 1 80 ? 14.500 1.787 -6.942 1.00 88.94 80 THR A O 1
ATOM 637 N N . ALA A 1 81 ? 12.312 1.469 -6.549 1.00 91.00 81 ALA A N 1
ATOM 638 C CA . ALA A 1 81 ? 12.031 2.795 -6.007 1.00 91.00 81 ALA A CA 1
ATOM 639 C C . ALA A 1 81 ? 11.017 2.651 -4.871 1.00 91.00 81 ALA A C 1
ATOM 641 O O . ALA A 1 81 ? 9.967 2.055 -5.093 1.00 91.00 81 ALA A O 1
ATOM 642 N N . GLU A 1 82 ? 11.303 3.148 -3.665 1.00 94.62 82 GLU A N 1
ATOM 643 C CA . GLU A 1 82 ? 10.418 2.954 -2.509 1.00 94.62 82 GLU A CA 1
ATOM 644 C C . GLU A 1 82 ? 10.209 4.202 -1.658 1.00 94.62 82 GLU A C 1
ATOM 646 O O . GLU A 1 82 ? 11.091 5.047 -1.533 1.00 94.62 82 GLU A O 1
ATOM 651 N N . VAL A 1 83 ? 9.028 4.274 -1.046 1.00 97.06 83 VAL A N 1
ATOM 652 C CA . VAL A 1 83 ? 8.639 5.285 -0.057 1.00 97.06 83 VAL A CA 1
ATOM 653 C C . VAL A 1 83 ? 7.834 4.624 1.055 1.00 97.06 83 VAL A C 1
ATOM 655 O O . VAL A 1 83 ? 7.379 3.482 0.928 1.00 97.06 83 VAL A O 1
ATOM 658 N N . ILE A 1 84 ? 7.644 5.339 2.161 1.00 98.31 84 ILE A N 1
ATOM 659 C CA . ILE A 1 84 ? 6.910 4.839 3.323 1.00 98.31 84 ILE A CA 1
ATOM 660 C C . ILE A 1 84 ? 5.776 5.803 3.654 1.00 98.31 84 ILE A C 1
ATOM 662 O O . ILE A 1 84 ? 6.013 6.973 3.941 1.00 98.31 84 ILE A O 1
ATOM 666 N N . GLY A 1 85 ? 4.551 5.284 3.676 1.00 98.38 85 GLY A N 1
ATOM 667 C CA . GLY A 1 85 ? 3.406 5.935 4.305 1.00 98.38 85 GLY A CA 1
ATOM 668 C C . GLY A 1 85 ? 3.215 5.426 5.731 1.00 98.38 85 GLY A C 1
ATOM 669 O O . GLY A 1 85 ? 3.565 4.288 6.045 1.00 98.38 85 GLY A O 1
ATOM 670 N N . THR A 1 86 ? 2.667 6.261 6.611 1.00 98.75 86 THR A N 1
ATOM 671 C CA . THR A 1 86 ? 2.338 5.872 7.991 1.00 98.75 86 THR A CA 1
ATOM 672 C C . THR A 1 86 ? 0.871 6.156 8.258 1.00 98.75 86 THR A C 1
ATOM 674 O O . THR A 1 86 ? 0.408 7.263 7.995 1.00 98.75 86 THR A O 1
ATOM 677 N N . THR A 1 87 ? 0.142 5.164 8.762 1.00 98.81 87 THR A N 1
ATOM 678 C CA . THR A 1 87 ? -1.272 5.329 9.111 1.00 98.81 87 THR A CA 1
ATOM 679 C C . THR A 1 87 ? -1.418 6.273 10.300 1.00 98.81 87 THR A C 1
ATOM 681 O O . THR A 1 87 ? -0.626 6.227 11.245 1.00 98.81 87 THR A O 1
ATOM 684 N N . THR A 1 88 ? -2.434 7.127 10.284 1.00 98.69 88 THR A N 1
ATOM 685 C CA . THR A 1 88 ? -2.730 8.057 11.384 1.00 98.69 88 THR A CA 1
ATOM 686 C C . THR A 1 88 ? -3.957 7.640 12.180 1.00 98.69 88 THR A C 1
ATOM 688 O O . THR A 1 88 ? -4.117 8.063 13.326 1.00 98.69 88 THR A O 1
ATOM 691 N N . LYS A 1 89 ? -4.787 6.756 11.615 1.00 98.50 89 LYS A N 1
ATOM 692 C CA . LYS A 1 89 ? -6.007 6.257 12.248 1.00 98.50 89 LYS A CA 1
ATOM 693 C C . LYS A 1 89 ? -5.905 4.784 12.622 1.00 98.50 89 LYS A C 1
ATOM 695 O O . LYS A 1 89 ? -5.139 4.018 12.038 1.00 98.50 89 LYS A O 1
ATOM 700 N N . ALA A 1 90 ? -6.691 4.390 13.618 1.00 98.31 90 ALA A N 1
ATOM 701 C CA . ALA A 1 90 ? -6.816 3.013 14.071 1.00 98.31 90 ALA A CA 1
ATOM 702 C C . ALA A 1 90 ? -8.254 2.535 13.870 1.00 98.31 90 ALA A C 1
ATOM 704 O O . ALA A 1 90 ? -9.186 3.208 14.291 1.00 98.31 90 ALA A O 1
ATOM 705 N N . SER A 1 91 ? -8.412 1.353 13.280 1.00 98.06 91 SER A N 1
ATOM 706 C CA . SER A 1 91 ? -9.695 0.720 12.954 1.00 98.06 91 SER A CA 1
ATOM 707 C C . SER A 1 91 ? -10.623 1.569 12.075 1.00 98.06 91 SER A C 1
ATOM 709 O O . SER A 1 91 ? -11.839 1.447 12.170 1.00 98.06 91 SER A O 1
ATOM 711 N N . GLU A 1 92 ? -10.056 2.408 11.206 1.00 98.44 92 GLU A N 1
ATOM 712 C CA . GLU A 1 92 ? -10.800 3.305 10.319 1.00 98.44 92 GLU A CA 1
ATOM 713 C C . GLU A 1 92 ? -10.120 3.416 8.952 1.00 98.44 92 GLU A C 1
ATOM 715 O O . GLU A 1 92 ? -8.913 3.189 8.823 1.00 98.44 92 GLU A O 1
ATOM 720 N N . TRP A 1 93 ? -10.896 3.820 7.943 1.00 98.75 93 TRP A N 1
ATOM 721 C CA . TRP A 1 93 ? -10.370 4.226 6.644 1.00 98.75 93 TRP A CA 1
ATOM 722 C C . TRP A 1 93 ? -9.756 5.635 6.690 1.00 98.75 93 TRP A C 1
ATOM 724 O O . TRP A 1 93 ? -10.317 6.584 7.254 1.00 98.75 93 TRP A O 1
ATOM 734 N N . GL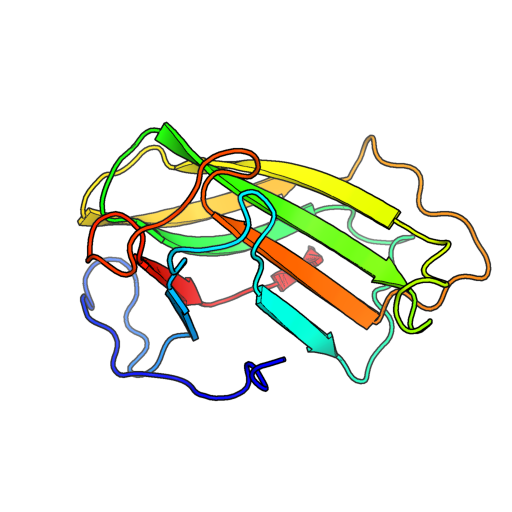U A 1 94 ? -8.629 5.797 6.008 1.00 98.69 94 GLU A N 1
ATOM 735 C CA . GLU A 1 94 ? -8.038 7.091 5.671 1.00 98.69 94 GLU A CA 1
ATOM 736 C C . GLU A 1 94 ? -7.509 7.102 4.235 1.00 98.69 94 GLU A C 1
ATOM 738 O O . GLU A 1 94 ? -7.216 6.054 3.658 1.00 98.69 94 GLU A O 1
ATOM 743 N N . GLU A 1 95 ? -7.397 8.296 3.655 1.00 98.38 95 GLU A N 1
ATOM 744 C CA . GLU A 1 95 ? -6.638 8.489 2.423 1.00 98.38 95 GLU A CA 1
ATOM 745 C C . GLU A 1 95 ? -5.159 8.660 2.783 1.00 98.38 95 GLU A C 1
ATOM 747 O O . GLU A 1 95 ? -4.808 9.461 3.649 1.00 98.38 95 GLU A O 1
ATOM 752 N N . MET A 1 96 ? -4.297 7.900 2.117 1.00 98.50 96 MET A N 1
ATOM 753 C CA . MET A 1 96 ? -2.851 7.968 2.257 1.00 98.50 96 MET A CA 1
ATOM 754 C C . MET A 1 96 ? -2.240 8.380 0.923 1.00 98.50 96 MET A C 1
ATOM 756 O O . MET A 1 96 ? -2.531 7.782 -0.114 1.00 98.50 96 MET A O 1
ATOM 760 N N . VAL A 1 97 ? -1.355 9.374 0.974 1.00 97.19 97 VAL A N 1
ATOM 761 C CA . VAL A 1 97 ? -0.518 9.780 -0.155 1.00 97.19 97 VAL A CA 1
ATOM 762 C C . VAL A 1 97 ? 0.890 9.240 0.060 1.00 97.19 97 VAL A C 1
ATOM 764 O O . VAL A 1 97 ? 1.515 9.485 1.090 1.00 97.19 97 VAL A O 1
ATOM 767 N N . LEU A 1 98 ? 1.380 8.502 -0.927 1.00 96.06 98 LEU A N 1
ATOM 768 C CA . LEU A 1 98 ? 2.741 7.997 -1.019 1.00 96.06 98 LEU A CA 1
ATOM 769 C C . LEU A 1 98 ? 3.481 8.869 -2.035 1.00 96.06 98 LEU A C 1
ATOM 771 O O . LEU A 1 98 ? 3.166 8.840 -3.225 1.00 96.06 98 LEU A O 1
ATOM 775 N N . ASP A 1 99 ? 4.416 9.680 -1.545 1.00 94.31 99 ASP A N 1
ATOM 776 C CA . ASP A 1 99 ? 5.078 10.722 -2.329 1.00 94.31 99 ASP A CA 1
ATOM 777 C C . ASP A 1 99 ? 6.448 10.256 -2.828 1.00 94.31 99 ASP A C 1
ATOM 779 O O . ASP A 1 99 ? 7.408 10.187 -2.065 1.00 94.31 99 ASP A O 1
ATOM 783 N N . PHE A 1 100 ? 6.522 9.938 -4.117 1.00 93.06 100 PHE A N 1
ATOM 784 C CA . PHE A 1 100 ? 7.731 9.531 -4.828 1.00 93.06 100 PHE A CA 1
ATOM 785 C C . PHE A 1 100 ? 8.405 10.701 -5.563 1.00 93.06 100 PHE A C 1
ATOM 787 O O . PHE A 1 100 ? 9.296 10.464 -6.374 1.00 93.06 100 PHE A O 1
ATOM 794 N N . SER A 1 101 ? 8.014 11.957 -5.319 1.00 89.19 101 SER A N 1
ATOM 795 C CA . SER A 1 101 ? 8.541 13.113 -6.068 1.00 89.19 101 SER A CA 1
ATOM 796 C C . SER A 1 101 ? 10.054 13.321 -5.924 1.00 89.19 101 SER A C 1
ATOM 798 O O . SER A 1 101 ? 10.684 13.850 -6.838 1.00 89.19 101 SER A O 1
ATOM 800 N N . GLU A 1 102 ? 10.647 12.868 -4.818 1.00 88.81 102 GLU A N 1
ATOM 801 C CA . GLU A 1 102 ? 12.099 12.896 -4.585 1.00 88.81 102 GLU A CA 1
ATOM 802 C C . GLU A 1 102 ? 12.806 11.595 -5.007 1.00 88.81 102 GLU A C 1
ATOM 804 O O . GLU A 1 102 ? 14.025 11.469 -4.878 1.00 88.81 102 GLU A O 1
ATOM 809 N N . VAL A 1 103 ? 12.059 10.612 -5.517 1.00 89.31 103 VAL A N 1
ATOM 810 C CA . VAL A 1 103 ? 12.598 9.319 -5.939 1.00 89.31 103 VAL A CA 1
ATOM 811 C C . VAL A 1 103 ? 12.941 9.355 -7.423 1.00 89.31 103 VAL A C 1
ATOM 813 O O . VAL A 1 103 ? 12.127 9.708 -8.273 1.00 89.31 103 VAL A O 1
ATOM 816 N N . VAL A 1 104 ? 14.166 8.947 -7.752 1.00 86.06 104 VAL A N 1
ATOM 817 C CA . VAL A 1 104 ? 14.625 8.862 -9.140 1.00 86.06 104 VAL A CA 1
ATOM 818 C C . VAL A 1 104 ? 14.196 7.527 -9.739 1.00 86.06 104 VAL A C 1
ATOM 820 O O . VAL A 1 104 ? 14.651 6.467 -9.312 1.00 86.06 104 VAL A O 1
ATOM 823 N N . PHE A 1 105 ? 13.362 7.583 -10.775 1.00 87.62 105 PHE A N 1
ATOM 824 C CA . PHE A 1 105 ? 13.007 6.416 -11.577 1.00 87.62 105 PHE A CA 1
ATOM 825 C C . PHE A 1 105 ? 13.953 6.302 -12.764 1.00 87.62 105 PHE A C 1
ATOM 827 O O . PHE A 1 105 ? 13.907 7.095 -13.704 1.00 87.62 105 PHE A O 1
ATOM 834 N N . GLU A 1 106 ? 14.830 5.305 -12.713 1.00 84.12 106 GLU A N 1
ATOM 835 C CA . GLU A 1 106 ? 15.788 5.043 -13.781 1.00 84.12 106 GLU A CA 1
ATOM 836 C C . GLU A 1 106 ? 15.082 4.765 -15.116 1.00 84.12 106 GLU A C 1
ATOM 838 O O . GLU A 1 106 ? 14.216 3.886 -15.218 1.00 84.12 106 GLU A O 1
ATOM 843 N N . ALA A 1 107 ? 15.492 5.500 -16.152 1.00 83.06 107 ALA A N 1
ATOM 844 C CA . ALA A 1 107 ? 14.997 5.326 -17.510 1.00 83.06 107 ALA A CA 1
ATOM 845 C C . ALA A 1 107 ? 15.326 3.928 -18.063 1.00 83.06 107 ALA A C 1
ATOM 847 O O . ALA A 1 107 ? 16.340 3.322 -17.720 1.00 83.06 107 ALA A O 1
ATOM 848 N N . GLY A 1 108 ? 14.472 3.428 -18.960 1.00 84.56 108 GLY A N 1
ATOM 849 C CA . GLY A 1 108 ? 14.643 2.113 -19.586 1.00 84.56 108 GLY A CA 1
ATOM 850 C C . GLY A 1 108 ? 14.136 0.931 -18.752 1.00 84.56 108 GLY A C 1
ATOM 851 O O . GLY A 1 108 ? 14.239 -0.206 -19.205 1.00 84.56 108 GLY A O 1
ATOM 852 N N . ASN A 1 109 ? 13.564 1.181 -17.570 1.00 87.69 109 ASN A N 1
ATOM 853 C CA . ASN A 1 109 ? 12.842 0.177 -16.790 1.00 87.69 109 ASN A CA 1
ATOM 854 C C . ASN A 1 109 ? 11.337 0.216 -17.092 1.00 87.69 109 ASN A C 1
ATOM 856 O O . ASN A 1 109 ? 10.722 1.281 -17.081 1.00 87.69 109 ASN A O 1
ATOM 860 N N . ASN A 1 110 ? 10.732 -0.959 -17.274 1.00 89.94 110 ASN A N 1
ATOM 861 C CA . ASN A 1 110 ? 9.280 -1.110 -17.322 1.00 89.94 110 ASN A CA 1
ATOM 862 C C . ASN A 1 110 ? 8.744 -1.295 -15.901 1.00 89.94 110 ASN A C 1
ATOM 864 O O . ASN A 1 110 ? 8.719 -2.408 -15.379 1.00 89.94 110 ASN A O 1
ATOM 868 N N . TRP A 1 111 ? 8.330 -0.210 -15.259 1.00 90.62 111 TRP A N 1
ATOM 869 C CA . TRP A 1 111 ? 7.743 -0.238 -13.920 1.00 90.62 111 TRP A CA 1
ATOM 870 C C . TRP A 1 111 ? 6.318 -0.794 -13.982 1.00 90.62 111 TRP A C 1
ATOM 872 O O . TRP A 1 111 ? 5.385 -0.077 -14.323 1.00 90.62 111 TRP A O 1
ATOM 882 N N . THR A 1 112 ? 6.147 -2.084 -13.695 1.00 90.44 112 THR A N 1
ATOM 883 C CA . THR A 1 112 ? 4.838 -2.768 -13.747 1.00 90.44 112 THR A CA 1
ATOM 884 C C . THR A 1 112 ? 4.444 -3.400 -12.416 1.00 90.44 112 THR A C 1
ATOM 886 O O . THR A 1 112 ? 3.310 -3.853 -12.253 1.00 90.44 112 THR A O 1
ATOM 889 N N . ASN A 1 113 ? 5.357 -3.438 -11.444 1.00 91.81 113 ASN A N 1
ATOM 890 C CA . ASN A 1 113 ? 5.126 -4.052 -10.146 1.00 91.81 113 ASN A CA 1
ATOM 891 C C . ASN A 1 113 ? 5.061 -2.989 -9.048 1.00 91.81 113 ASN A C 1
ATOM 893 O O . ASN A 1 113 ? 6.004 -2.224 -8.879 1.00 91.81 113 ASN A O 1
ATOM 897 N N . LEU A 1 114 ? 3.987 -3.003 -8.259 1.00 92.38 114 LEU A N 1
ATOM 898 C CA . LEU A 1 114 ? 3.892 -2.314 -6.973 1.00 92.38 114 LEU A CA 1
ATOM 899 C C . LEU A 1 114 ? 3.930 -3.364 -5.862 1.00 92.38 114 LEU A C 1
ATOM 901 O O . LEU A 1 114 ? 3.010 -4.171 -5.718 1.00 92.38 114 LEU A O 1
ATOM 905 N N . VAL A 1 115 ? 5.003 -3.368 -5.082 1.00 94.56 115 VAL A N 1
ATOM 906 C CA . VAL A 1 115 ? 5.193 -4.249 -3.933 1.00 94.56 115 VAL A CA 1
ATOM 907 C C . VAL A 1 115 ? 4.904 -3.474 -2.656 1.00 94.56 115 VAL A C 1
ATOM 909 O O . VAL A 1 115 ? 5.461 -2.406 -2.420 1.00 94.56 115 VAL A O 1
ATOM 912 N N . LEU A 1 116 ? 4.018 -4.016 -1.830 1.00 97.06 116 LEU A N 1
ATOM 913 C CA . LEU A 1 116 ? 3.557 -3.401 -0.594 1.00 97.06 116 LEU A CA 1
ATOM 914 C C . LEU A 1 116 ? 4.014 -4.233 0.601 1.00 97.06 116 LEU A C 1
ATOM 916 O O . LEU A 1 116 ? 3.752 -5.437 0.658 1.00 97.06 116 LEU A O 1
ATOM 920 N N . PHE A 1 117 ? 4.659 -3.594 1.570 1.00 97.88 117 PHE A N 1
ATOM 921 C CA . PHE A 1 117 ? 5.122 -4.239 2.794 1.00 97.88 117 PHE A CA 1
ATOM 922 C C . PHE A 1 117 ? 4.461 -3.584 4.001 1.00 97.88 117 PHE A C 1
ATOM 924 O O . PHE A 1 117 ? 4.580 -2.378 4.210 1.00 97.88 117 PHE A O 1
ATOM 931 N N . ILE A 1 118 ? 3.797 -4.400 4.816 1.00 98.38 118 ILE A N 1
ATOM 932 C CA . ILE A 1 118 ? 3.300 -3.994 6.132 1.00 98.38 118 ILE A CA 1
ATOM 933 C C . ILE A 1 118 ? 4.480 -4.080 7.100 1.00 98.38 118 ILE A C 1
ATOM 935 O O . ILE A 1 118 ? 5.073 -5.151 7.213 1.00 98.38 118 ILE A O 1
ATOM 939 N N . ASP A 1 119 ? 4.841 -2.984 7.766 1.00 98.25 119 ASP A N 1
ATOM 940 C CA . ASP A 1 119 ? 5.959 -2.896 8.716 1.00 98.25 119 ASP A CA 1
ATOM 941 C C . ASP A 1 119 ? 7.206 -3.653 8.226 1.00 98.25 119 ASP A C 1
ATOM 943 O O . ASP A 1 119 ? 7.601 -4.686 8.779 1.00 98.25 119 ASP A O 1
ATOM 947 N N . ASN A 1 120 ? 7.788 -3.197 7.112 1.00 97.69 120 ASN A N 1
ATOM 948 C CA . ASN A 1 120 ? 8.985 -3.824 6.552 1.00 97.69 120 ASN A CA 1
ATOM 949 C C . ASN A 1 120 ? 10.108 -3.898 7.605 1.00 97.69 120 ASN A C 1
ATOM 951 O O . ASN A 1 120 ? 10.365 -2.926 8.314 1.00 97.69 120 ASN A O 1
ATOM 955 N N . GLY A 1 121 ? 10.754 -5.060 7.731 1.00 97.56 121 GLY A N 1
ATOM 956 C CA . GLY A 1 121 ? 11.720 -5.342 8.801 1.00 97.56 121 GLY A CA 1
ATOM 957 C C . GLY A 1 121 ? 11.112 -5.964 10.067 1.00 97.56 121 GLY A C 1
ATOM 958 O O . GLY A 1 121 ? 11.849 -6.544 10.862 1.00 97.56 121 GLY A O 1
ATOM 959 N N . THR A 1 122 ? 9.785 -5.963 10.210 1.00 97.75 122 THR A N 1
ATOM 960 C CA . THR A 1 122 ? 9.065 -6.652 11.292 1.00 97.75 122 THR A CA 1
ATOM 961 C C . THR A 1 122 ? 8.428 -7.936 10.770 1.00 97.75 122 TH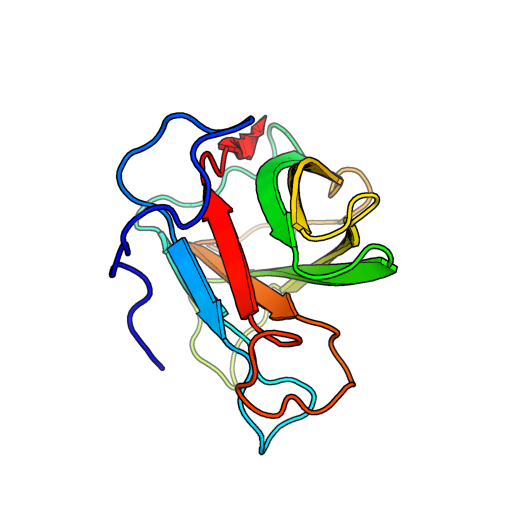R A C 1
ATOM 963 O O . THR A 1 122 ? 7.788 -7.941 9.718 1.00 97.75 122 THR A O 1
ATOM 966 N N . MET A 1 123 ? 8.586 -9.045 11.493 1.00 97.81 123 MET A N 1
ATOM 967 C CA . MET A 1 123 ? 7.900 -10.297 11.160 1.00 97.81 123 MET A CA 1
ATOM 968 C C . MET A 1 123 ? 6.413 -10.174 11.510 1.00 97.81 123 MET A C 1
ATOM 970 O O . MET A 1 123 ? 6.082 -9.728 12.606 1.00 97.81 123 MET A O 1
ATOM 974 N N . GLY A 1 124 ? 5.536 -10.554 10.579 1.00 97.31 124 GLY A N 1
ATOM 975 C CA . GLY A 1 124 ? 4.104 -10.636 10.849 1.00 97.31 124 GLY A CA 1
ATOM 976 C C . GLY A 1 124 ? 3.720 -11.928 11.564 1.00 97.31 124 GLY A C 1
ATOM 977 O O . GLY A 1 124 ? 4.558 -12.789 11.829 1.00 97.31 124 GLY A O 1
ATOM 978 N N . ASP A 1 125 ? 2.434 -12.069 11.860 1.00 97.06 125 ASP A N 1
ATOM 979 C CA . ASP A 1 125 ? 1.870 -13.244 12.531 1.00 97.06 125 ASP A CA 1
ATOM 980 C C . ASP A 1 125 ? 0.530 -13.705 11.926 1.00 97.06 125 ASP A C 1
ATOM 982 O O . ASP A 1 125 ? -0.099 -14.624 12.445 1.00 97.06 125 ASP A O 1
ATOM 986 N N . GLY A 1 126 ? 0.081 -13.075 10.833 1.00 96.81 126 GLY A N 1
ATOM 987 C CA . GLY A 1 126 ? -1.195 -13.372 10.176 1.00 96.81 126 GLY A CA 1
ATOM 988 C C . GLY A 1 126 ? -2.440 -12.907 10.945 1.00 96.81 126 GLY A C 1
ATOM 989 O O . GLY A 1 126 ? -3.565 -13.155 10.509 1.00 96.81 126 GLY A O 1
ATOM 990 N N . SER A 1 127 ? -2.275 -12.232 12.087 1.00 97.62 127 SER A N 1
ATOM 991 C CA . SER A 1 127 ? -3.382 -11.732 12.901 1.00 97.62 127 SER A CA 1
ATOM 992 C C . SER A 1 127 ? -4.079 -10.524 12.267 1.00 97.62 127 SER A C 1
ATOM 994 O O . SER A 1 127 ? -3.624 -9.928 11.284 1.00 97.62 127 SER A O 1
ATOM 996 N N . SER A 1 128 ? -5.184 -10.099 12.885 1.00 97.25 128 SER A N 1
ATOM 997 C CA . SER A 1 128 ? -5.853 -8.842 12.539 1.00 97.25 128 SER A CA 1
ATOM 998 C C . SER A 1 128 ? -4.933 -7.632 12.688 1.00 97.25 128 SER A C 1
ATOM 1000 O O . SER A 1 128 ? -5.095 -6.671 11.946 1.00 97.25 128 SER A O 1
ATOM 1002 N N . ASN A 1 129 ? -3.940 -7.685 13.583 1.00 97.69 129 ASN A N 1
ATOM 1003 C CA . ASN A 1 129 ? -2.960 -6.619 13.729 1.00 97.69 129 ASN A CA 1
ATOM 1004 C C . ASN A 1 129 ? -2.043 -6.553 12.489 1.00 97.69 129 ASN A C 1
ATOM 1006 O O . ASN A 1 129 ? -1.674 -5.474 12.057 1.00 97.69 129 ASN A O 1
ATOM 1010 N N . PHE A 1 130 ? -1.728 -7.661 11.823 1.00 97.69 130 PHE A N 1
ATOM 1011 C CA . PHE A 1 130 ? -0.941 -7.654 10.578 1.00 97.69 130 PHE A CA 1
ATOM 1012 C C . PHE A 1 130 ? -1.800 -7.723 9.307 1.00 97.69 130 PHE A C 1
ATOM 1014 O O . PHE A 1 130 ? -1.330 -8.150 8.252 1.00 97.69 130 PHE A O 1
ATOM 1021 N N . THR A 1 131 ? -3.053 -7.273 9.395 1.00 97.75 131 THR A N 1
ATOM 1022 C CA . THR A 1 131 ? -3.991 -7.224 8.271 1.00 97.75 131 THR A CA 1
ATOM 1023 C C . THR A 1 131 ? -4.377 -5.783 7.961 1.00 97.75 131 THR A C 1
ATOM 1025 O O . THR A 1 131 ? -4.871 -5.091 8.843 1.00 97.75 131 THR A O 1
ATOM 1028 N N . VAL A 1 132 ? -4.227 -5.347 6.710 1.00 98.12 132 VAL A N 1
ATOM 1029 C CA . VAL A 1 132 ? -4.748 -4.054 6.225 1.00 98.12 132 VAL A CA 1
ATOM 1030 C C . VAL A 1 132 ? -5.632 -4.259 5.002 1.00 98.12 132 VAL A C 1
ATOM 1032 O O . VAL A 1 132 ? -5.516 -5.271 4.301 1.00 98.12 132 VAL A O 1
ATOM 1035 N N . TYR A 1 133 ? -6.502 -3.291 4.730 1.00 97.88 133 TYR A N 1
ATOM 1036 C CA . TYR A 1 133 ? -7.334 -3.291 3.530 1.00 97.88 133 TYR A CA 1
ATOM 1037 C C . TYR A 1 133 ? -7.054 -2.047 2.706 1.00 97.88 133 TYR A C 1
ATOM 1039 O O . TYR A 1 133 ? -6.879 -0.971 3.269 1.00 97.88 133 TYR A O 1
ATOM 1047 N N . LEU A 1 134 ? -7.002 -2.207 1.387 1.00 97.50 134 LEU A N 1
ATOM 1048 C CA . LEU A 1 134 ? -6.710 -1.127 0.452 1.00 97.50 134 LEU A CA 1
ATOM 1049 C C . LEU A 1 134 ? -7.813 -1.001 -0.589 1.00 97.50 134 LEU A C 1
ATOM 1051 O O . LEU A 1 134 ? -8.402 -1.999 -1.014 1.00 97.50 134 LEU A O 1
ATOM 1055 N N . ASP A 1 135 ? -8.040 0.224 -1.034 1.00 96.75 135 ASP A N 1
ATOM 1056 C CA . ASP A 1 135 ? -8.934 0.533 -2.142 1.00 96.75 135 ASP A CA 1
ATOM 1057 C C . ASP A 1 135 ? -8.486 1.810 -2.861 1.00 96.75 135 ASP A C 1
ATOM 1059 O O . ASP A 1 135 ? -7.613 2.523 -2.365 1.00 96.75 135 ASP A O 1
ATOM 1063 N N . ASP A 1 136 ? -9.074 2.093 -4.024 1.00 94.75 136 ASP A N 1
ATOM 1064 C CA . ASP A 1 136 ? -8.873 3.345 -4.773 1.00 94.75 136 ASP A CA 1
ATOM 1065 C C . ASP A 1 136 ? -7.393 3.742 -4.974 1.00 94.75 136 ASP A C 1
ATOM 1067 O O . ASP A 1 136 ? -7.021 4.908 -4.840 1.00 94.75 136 ASP A O 1
ATOM 1071 N N . ILE A 1 137 ? -6.530 2.771 -5.296 1.00 91.56 137 ILE A N 1
ATOM 1072 C CA . ILE A 1 137 ? -5.116 3.030 -5.608 1.00 91.56 137 ILE A CA 1
ATOM 1073 C C . ILE A 1 137 ? -5.038 3.754 -6.957 1.00 91.56 137 ILE A C 1
ATOM 1075 O O . ILE A 1 137 ? -5.389 3.184 -7.991 1.00 91.56 137 ILE A O 1
ATOM 1079 N N . VAL A 1 138 ? -4.578 5.004 -6.947 1.00 89.12 138 VAL A N 1
ATOM 1080 C CA . VAL A 1 138 ? -4.556 5.894 -8.113 1.00 89.12 138 VAL A CA 1
ATOM 1081 C C . VAL A 1 138 ? -3.251 6.691 -8.140 1.00 89.12 138 VAL A C 1
ATOM 1083 O O . VAL A 1 138 ? -2.829 7.228 -7.118 1.00 89.12 138 VAL A O 1
ATOM 1086 N N . GLN A 1 139 ? -2.629 6.791 -9.313 1.00 85.88 139 GLN A N 1
ATOM 1087 C CA . GLN A 1 139 ? -1.521 7.716 -9.573 1.00 85.88 139 GLN A CA 1
ATOM 1088 C C . GLN A 1 139 ? -2.066 9.117 -9.898 1.00 85.88 139 GLN A C 1
ATOM 1090 O O . GLN A 1 139 ? -3.126 9.202 -10.527 1.00 85.88 139 GLN A O 1
ATOM 1095 N N . PHE A 1 140 ? -1.398 10.175 -9.419 1.00 83.88 140 PHE A N 1
ATOM 1096 C CA . PHE A 1 140 ? -1.788 11.576 -9.638 1.00 83.88 140 PHE A CA 1
ATOM 1097 C C . PHE A 1 140 ? -0.630 12.579 -9.464 1.00 83.88 140 PHE A C 1
ATOM 1099 O O . PHE A 1 140 ? 0.440 12.199 -8.922 1.00 83.88 140 PHE A O 1
#

Radius of gyration: 14.66 Å; chains: 1; bounding box: 36×29×34 Å

pLDDT: mean 90.91, std 11.78, range [32.12, 98.81]